Protein AF-A0A523AAL1-F1 (afdb_monomer_lite)

pLDDT: mean 95.4, std 5.75, range [47.56, 98.69]

Radius of gyration: 19.59 Å; chains: 1; bounding box: 45×36×54 Å

Foldseek 3Di:
DKEWFFWADPPPGTDIDIDDADDDPPDFQVNRQVCCCVPPNVQADAFDDDLPPQQLRQFWQWPNATDRRSVHGPVVDPYTYTAAFALFPAPTGNDTDCPVVVVVVVVVVPDDDDPVADPVDGDDDDDDPVRCVVCVVVVSDSSNCRCLSVDPVSHDD

Sequence (157 aa):
MKFRIRRFDERRGVYWQTFEVPVRTAMTVLDGLFYIRENFDQSLAFRASCRMGICGSCAVKINGKPRLACETPISKFKEVKIEPLDNFAVIKDLVTEFVGFFARQKRVKPYLINPNISYENPVEQIQTPKQLQVYYDFSLCIKCGACYSVCPASATL

Structure (mmCIF, N/CA/C/O backbone):
data_AF-A0A523AAL1-F1
#
_entry.id   AF-A0A523AAL1-F1
#
loop_
_atom_site.group_PDB
_atom_site.id
_atom_site.type_symbol
_atom_site.label_atom_id
_atom_site.label_alt_id
_atom_site.label_comp_id
_atom_site.label_asym_id
_atom_site.label_entity_id
_atom_site.label_seq_id
_atom_site.pdbx_PDB_ins_code
_atom_site.Cartn_x
_atom_site.Cartn_y
_atom_site.Cartn_z
_atom_site.occupancy
_atom_site.B_iso_or_equiv
_atom_site.auth_seq_id
_atom_site.auth_comp_id
_atom_site.auth_asym_id
_atom_site.auth_atom_id
_atom_site.pdbx_PDB_model_num
ATOM 1 N N . MET A 1 1 ? -8.213 11.502 17.956 1.00 95.56 1 MET A N 1
ATOM 2 C CA . MET A 1 1 ? -8.534 11.096 16.566 1.00 95.56 1 MET A CA 1
ATOM 3 C C . MET A 1 1 ? -9.054 9.683 16.598 1.00 95.56 1 MET A C 1
ATOM 5 O O . MET A 1 1 ? -8.363 8.806 17.100 1.00 95.56 1 MET A O 1
ATOM 9 N N . LYS A 1 2 ? -10.247 9.460 16.055 1.00 98.19 2 LYS A N 1
ATOM 10 C CA . LYS A 1 2 ? -10.861 8.135 16.035 1.00 98.19 2 LYS A CA 1
ATOM 11 C C . LYS A 1 2 ? -10.326 7.317 14.860 1.00 98.19 2 LYS A C 1
ATOM 13 O O . LYS A 1 2 ? -10.486 7.717 13.707 1.00 98.19 2 LYS A O 1
ATOM 18 N N . PHE A 1 3 ? -9.709 6.178 15.153 1.00 98.62 3 PHE A N 1
ATOM 19 C CA . PHE A 1 3 ? -9.282 5.181 14.173 1.00 98.62 3 PHE A CA 1
ATOM 20 C C . PHE A 1 3 ? -10.230 3.991 14.226 1.00 98.62 3 PHE A C 1
ATOM 22 O O . PHE A 1 3 ? -10.351 3.358 15.268 1.00 98.62 3 PHE A O 1
ATOM 29 N N . ARG A 1 4 ? -10.880 3.659 13.112 1.00 98.62 4 ARG A N 1
ATOM 30 C CA . ARG A 1 4 ? -11.740 2.479 12.980 1.00 98.62 4 ARG A CA 1
ATOM 31 C C . ARG A 1 4 ? -11.092 1.498 12.006 1.00 98.62 4 ARG A C 1
ATOM 33 O O . ARG A 1 4 ? -11.067 1.742 10.802 1.00 98.62 4 ARG A O 1
ATOM 40 N N . ILE A 1 5 ? -10.563 0.397 12.523 1.00 98.69 5 ILE A N 1
ATOM 41 C CA . ILE A 1 5 ? -9.744 -0.559 11.770 1.00 98.69 5 ILE A CA 1
ATOM 42 C C . ILE A 1 5 ? -10.531 -1.853 11.549 1.00 98.69 5 ILE A C 1
ATOM 44 O O . ILE A 1 5 ? -11.117 -2.397 12.490 1.00 98.69 5 ILE A O 1
ATOM 48 N N . ARG A 1 6 ? -10.536 -2.347 10.305 1.00 98.50 6 ARG A N 1
ATOM 49 C CA . ARG A 1 6 ? -11.042 -3.680 9.959 1.00 98.50 6 ARG A CA 1
ATOM 50 C C . ARG A 1 6 ? -9.974 -4.711 10.305 1.00 98.50 6 ARG A C 1
ATOM 52 O O . ARG A 1 6 ? -8.949 -4.789 9.632 1.00 98.50 6 ARG A O 1
ATOM 59 N N . ARG A 1 7 ? -10.211 -5.452 11.379 1.00 98.25 7 ARG A N 1
ATOM 60 C CA . ARG A 1 7 ? -9.344 -6.515 11.879 1.00 98.25 7 ARG A CA 1
ATOM 61 C C . ARG A 1 7 ? -9.739 -7.848 11.253 1.00 98.25 7 ARG A C 1
ATOM 63 O O . ARG A 1 7 ? -10.895 -8.038 10.860 1.00 98.25 7 ARG A O 1
ATOM 70 N N . PHE A 1 8 ? -8.770 -8.745 11.158 1.00 97.75 8 PHE A N 1
ATOM 71 C CA . PHE A 1 8 ? -8.975 -10.110 10.695 1.00 97.75 8 PHE A CA 1
ATOM 72 C C . PHE A 1 8 ? -7.943 -11.030 11.339 1.00 97.75 8 PHE A C 1
ATOM 74 O O . PHE A 1 8 ? -6.737 -10.795 11.237 1.00 97.75 8 PHE A O 1
ATOM 81 N N . ASP A 1 9 ? -8.432 -12.105 11.938 1.00 94.38 9 ASP A N 1
ATOM 82 C CA . ASP A 1 9 ? -7.645 -13.268 12.315 1.00 94.38 9 ASP A CA 1
ATOM 83 C C . ASP A 1 9 ? -8.450 -14.538 12.023 1.00 94.38 9 ASP A C 1
ATOM 85 O O . ASP A 1 9 ? -9.681 -14.508 11.978 1.00 94.38 9 ASP A O 1
ATOM 89 N N . GLU A 1 10 ? -7.757 -15.657 11.825 1.00 92.31 10 GLU A N 1
ATOM 90 C CA . GLU A 1 10 ? -8.377 -16.923 11.418 1.00 92.31 10 GLU A CA 1
ATOM 91 C C . GLU A 1 10 ? -9.403 -17.460 12.427 1.00 92.31 10 GLU A C 1
ATOM 93 O O . GLU A 1 10 ? -10.315 -18.185 12.040 1.00 92.31 10 GLU A O 1
ATOM 98 N N . ARG A 1 11 ? -9.284 -17.110 13.717 1.00 92.56 11 ARG A N 1
ATOM 99 C CA . ARG A 1 11 ? -10.163 -17.637 14.770 1.00 92.56 11 ARG A CA 1
ATOM 100 C C . ARG A 1 11 ? -11.463 -16.850 14.870 1.00 92.56 11 ARG A C 1
ATOM 102 O O . ARG A 1 11 ? -12.521 -17.440 15.063 1.00 92.56 11 ARG A O 1
ATOM 109 N N . ARG A 1 12 ? -11.385 -15.521 14.789 1.00 92.06 12 ARG A N 1
ATOM 110 C CA . ARG A 1 12 ? -12.530 -14.618 14.984 1.00 92.06 12 ARG A CA 1
ATOM 111 C C . ARG A 1 12 ? -13.182 -14.175 13.675 1.00 92.06 12 ARG A C 1
ATOM 113 O O . ARG A 1 12 ? -14.315 -13.697 13.691 1.00 92.06 12 ARG A O 1
ATOM 120 N N . GLY A 1 13 ? -12.481 -14.306 12.553 1.00 94.69 13 GLY A N 1
ATOM 121 C CA . GLY A 1 13 ? -12.907 -13.747 11.279 1.00 94.69 13 GLY A CA 1
ATOM 122 C C . GLY A 1 13 ? -12.800 -12.220 11.261 1.00 94.69 13 GLY A C 1
ATOM 123 O O . GLY A 1 13 ? -11.937 -11.623 11.906 1.00 94.69 13 GLY A O 1
ATOM 124 N N . VAL A 1 14 ? -13.658 -11.569 10.474 1.00 97.56 14 VAL A N 1
ATOM 125 C CA . VAL A 1 14 ? -13.610 -10.115 10.262 1.00 97.56 14 VAL A CA 1
ATOM 126 C C . VAL A 1 14 ? -14.386 -9.383 11.352 1.00 97.56 14 VAL A C 1
ATOM 128 O O . VAL A 1 14 ? -15.562 -9.654 11.580 1.00 97.56 14 VAL A O 1
ATOM 131 N N . TYR A 1 15 ? -13.764 -8.382 11.972 1.00 97.69 15 TYR A N 1
ATOM 132 C CA . TYR A 1 15 ? -14.434 -7.507 12.932 1.00 97.69 15 TYR A CA 1
ATOM 133 C C . TYR A 1 15 ? -13.895 -6.076 12.870 1.00 97.69 15 TYR A C 1
ATOM 135 O O . TYR A 1 15 ? -12.839 -5.796 12.305 1.00 97.69 15 TYR A O 1
ATOM 143 N N . TRP A 1 16 ? -14.646 -5.137 13.444 1.00 98.25 16 TRP A N 1
ATOM 144 C CA . TRP A 1 16 ? -14.238 -3.738 13.541 1.00 98.25 16 TRP A CA 1
ATOM 145 C C . TRP A 1 16 ? -13.767 -3.422 14.951 1.00 98.25 16 TRP A C 1
ATOM 147 O O . TRP A 1 16 ? -14.450 -3.746 15.919 1.00 98.25 16 TRP A O 1
ATOM 157 N N . GLN A 1 17 ? -12.640 -2.727 15.057 1.00 98.25 17 GLN A N 1
ATOM 158 C CA . GLN A 1 17 ? -12.127 -2.218 16.324 1.00 98.25 17 GLN A CA 1
ATOM 159 C C . GLN A 1 17 ? -11.842 -0.726 16.203 1.00 98.25 17 GLN A C 1
ATOM 161 O O . GLN A 1 17 ? -11.424 -0.247 15.146 1.00 98.25 17 GLN A O 1
ATOM 166 N N . THR A 1 18 ? -12.115 0.010 17.275 1.00 98.62 18 THR A N 1
ATOM 167 C CA . THR A 1 18 ? -11.958 1.463 17.311 1.00 98.62 18 THR A CA 1
ATOM 168 C C . THR A 1 18 ? -10.934 1.857 18.364 1.00 98.62 18 THR A C 1
ATOM 170 O O . THR A 1 18 ? -10.942 1.296 19.455 1.00 98.62 18 THR A O 1
ATOM 173 N N . PHE A 1 19 ? -10.090 2.832 18.035 1.00 98.44 19 PHE A N 1
ATOM 174 C CA . PHE A 1 19 ? -9.057 3.376 18.909 1.00 98.44 19 PHE A CA 1
ATOM 175 C C . PHE A 1 19 ? -9.102 4.905 18.918 1.00 98.44 19 PHE A C 1
ATOM 177 O O . PHE A 1 19 ? -9.367 5.543 17.895 1.00 98.44 19 PHE A O 1
ATOM 184 N N . GLU A 1 20 ? -8.802 5.483 20.074 1.00 98.06 20 GLU A N 1
ATOM 185 C CA . GLU A 1 20 ? -8.654 6.921 20.296 1.00 98.06 20 GLU A CA 1
ATOM 186 C C . GLU A 1 20 ? -7.157 7.259 20.278 1.00 98.06 20 GLU A C 1
ATOM 188 O O . GLU A 1 20 ? -6.425 6.926 21.205 1.00 98.06 20 GLU A O 1
ATOM 193 N N . VAL A 1 21 ? -6.675 7.888 19.205 1.00 97.50 21 VAL A N 1
ATOM 194 C CA . VAL A 1 21 ? -5.252 8.228 19.031 1.00 97.50 21 VAL A CA 1
ATOM 195 C C . VAL A 1 21 ? -5.037 9.731 19.247 1.00 97.50 21 VAL A C 1
ATOM 197 O O . VAL A 1 21 ? -5.730 10.531 18.601 1.00 97.50 21 VAL A O 1
ATOM 200 N N . PRO A 1 22 ? -4.092 10.159 20.104 1.00 96.31 22 PRO A N 1
ATOM 201 C CA . PRO A 1 22 ? -3.742 11.566 20.257 1.00 96.31 22 PRO A CA 1
ATOM 202 C C . PRO A 1 22 ? -3.118 12.109 18.966 1.00 96.31 22 PRO A C 1
ATOM 204 O O . PRO A 1 22 ? -2.263 11.476 18.352 1.00 96.31 22 PRO A O 1
ATOM 207 N N . VAL A 1 23 ? -3.558 13.295 18.544 1.00 94.69 23 VAL A N 1
ATOM 208 C CA . VAL A 1 23 ? -3.084 13.943 17.312 1.00 94.69 23 VAL A CA 1
ATOM 209 C C . VAL A 1 23 ? -1.860 14.790 17.617 1.00 94.69 23 VAL A C 1
ATOM 211 O O . VAL A 1 23 ? -1.868 15.571 18.565 1.00 94.69 23 VAL A O 1
ATOM 214 N N . ARG A 1 24 ? -0.832 14.676 16.775 1.00 93.44 24 ARG A N 1
ATOM 215 C CA . ARG A 1 24 ? 0.336 15.564 16.770 1.00 93.44 24 ARG A CA 1
ATOM 216 C C . ARG A 1 24 ? 0.465 16.256 15.415 1.00 93.44 24 ARG A C 1
ATOM 218 O O . ARG A 1 24 ? -0.063 15.780 14.407 1.00 93.44 24 ARG A O 1
ATOM 225 N N . THR A 1 25 ? 1.172 17.380 15.390 1.00 92.50 25 THR A N 1
ATOM 226 C CA . THR A 1 25 ? 1.482 18.103 14.150 1.00 92.50 25 THR A CA 1
ATOM 227 C C . THR A 1 25 ? 2.242 17.199 13.179 1.00 92.50 25 THR A C 1
ATOM 229 O O . THR A 1 25 ? 3.093 16.422 13.599 1.00 92.50 25 THR A O 1
ATOM 232 N N . ALA A 1 26 ? 1.917 17.297 11.885 1.00 93.31 26 ALA A N 1
ATOM 233 C CA . ALA A 1 26 ? 2.523 16.517 10.797 1.00 93.31 26 ALA A CA 1
ATOM 234 C C . ALA A 1 26 ? 2.382 14.982 10.905 1.00 93.31 26 ALA A C 1
ATOM 236 O O . ALA A 1 26 ? 3.054 14.247 10.188 1.00 93.31 26 ALA A O 1
ATOM 237 N N . MET A 1 27 ? 1.478 14.484 11.753 1.00 97.06 27 MET A N 1
ATOM 238 C CA . MET A 1 27 ? 1.270 13.049 11.931 1.00 97.06 27 MET A CA 1
ATOM 239 C C . MET A 1 27 ? 0.563 12.411 10.723 1.00 97.06 27 MET A C 1
ATOM 241 O O . MET A 1 27 ? -0.426 12.930 10.188 1.00 97.06 27 MET A O 1
ATOM 245 N N . THR A 1 28 ? 1.056 11.248 10.314 1.00 98.50 28 THR A N 1
ATOM 246 C CA . THR A 1 28 ? 0.523 10.445 9.209 1.00 98.50 28 THR A CA 1
ATOM 247 C C . THR A 1 28 ? -0.376 9.325 9.729 1.00 98.50 28 THR A C 1
ATOM 249 O O . THR A 1 28 ? -0.364 8.978 10.913 1.00 98.50 28 THR A O 1
ATOM 252 N N . VAL A 1 29 ? -1.185 8.730 8.851 1.00 98.50 29 VAL A N 1
ATOM 253 C CA . VAL A 1 29 ? -2.014 7.568 9.204 1.00 98.50 29 VAL A CA 1
ATOM 254 C C . VAL A 1 29 ? -1.138 6.408 9.675 1.00 98.50 29 VAL A C 1
ATOM 256 O O . VAL A 1 29 ? -1.523 5.692 10.599 1.00 98.50 29 VAL A O 1
ATOM 259 N N . LEU A 1 30 ? 0.053 6.246 9.089 1.00 98.69 30 LEU A N 1
ATOM 260 C CA . LEU A 1 30 ? 0.999 5.221 9.514 1.00 98.69 30 LEU A CA 1
ATOM 261 C C . LEU A 1 30 ? 1.496 5.450 10.947 1.00 98.69 30 LEU A C 1
ATOM 263 O O . LEU A 1 30 ? 1.557 4.492 11.712 1.00 98.69 30 LEU A O 1
ATOM 267 N N . ASP A 1 31 ? 1.785 6.693 11.337 1.00 98.44 31 ASP A N 1
ATOM 268 C CA . ASP A 1 31 ? 2.172 7.005 12.720 1.00 98.44 31 ASP A CA 1
ATOM 269 C C . ASP A 1 31 ? 1.056 6.642 13.706 1.00 98.44 31 ASP A C 1
ATOM 271 O O . ASP A 1 31 ? 1.323 6.137 14.793 1.00 98.44 31 ASP A O 1
ATOM 275 N N . GLY A 1 32 ? -0.207 6.831 13.306 1.00 98.25 32 GLY A N 1
ATOM 276 C CA . GLY A 1 32 ? -1.362 6.390 14.090 1.00 98.25 32 GLY A CA 1
ATOM 277 C C . GLY A 1 32 ? -1.428 4.873 14.255 1.00 98.25 32 GLY A C 1
ATOM 278 O O . GLY A 1 32 ? -1.687 4.396 15.356 1.00 98.25 32 GLY A O 1
ATOM 279 N N . LEU A 1 33 ? -1.139 4.107 13.198 1.00 98.62 33 LEU A N 1
ATOM 280 C CA . LEU A 1 33 ? -1.073 2.641 13.270 1.00 98.62 33 LEU A CA 1
ATOM 281 C C . LEU A 1 33 ? 0.049 2.154 14.200 1.00 98.62 33 LEU A C 1
ATOM 283 O O . LEU A 1 33 ? -0.177 1.237 14.989 1.00 98.62 33 LEU A O 1
ATOM 287 N N . PHE A 1 34 ? 1.232 2.776 14.141 1.00 98.56 34 PHE A N 1
ATOM 288 C CA . PHE A 1 34 ? 2.325 2.484 15.077 1.00 98.56 34 PHE A CA 1
ATOM 289 C C . PHE A 1 34 ? 1.934 2.818 16.516 1.00 98.56 34 PHE A C 1
ATOM 291 O O . PHE A 1 34 ? 2.057 1.952 17.379 1.00 98.56 34 PHE A O 1
ATOM 298 N N . TYR A 1 35 ? 1.367 4.007 16.757 1.00 98.56 35 TYR A N 1
ATOM 299 C CA . TYR A 1 35 ? 0.900 4.400 18.086 1.00 98.56 35 TYR A CA 1
ATOM 300 C C . TYR A 1 35 ? -0.109 3.393 18.649 1.00 98.56 35 TYR A C 1
ATOM 302 O O . TYR A 1 35 ? -0.001 3.002 19.810 1.00 98.56 35 TYR A O 1
ATOM 310 N N . ILE A 1 36 ? -1.054 2.928 17.822 1.00 98.62 36 ILE A N 1
ATOM 311 C CA . ILE A 1 36 ? -2.029 1.911 18.229 1.00 98.62 36 ILE A CA 1
ATOM 312 C C . ILE A 1 36 ? -1.346 0.614 18.635 1.00 98.62 36 ILE A C 1
ATOM 314 O O . ILE A 1 36 ? -1.643 0.071 19.699 1.00 98.62 36 ILE A O 1
ATOM 318 N N . ARG A 1 37 ? -0.417 0.135 17.809 1.00 98.44 37 ARG A N 1
ATOM 319 C CA . ARG A 1 37 ? 0.294 -1.110 18.081 1.00 98.44 37 ARG A CA 1
ATOM 320 C C . ARG A 1 37 ? 1.140 -1.033 19.350 1.00 98.44 37 ARG A C 1
ATOM 322 O O . ARG A 1 37 ? 1.197 -1.996 20.099 1.00 98.44 37 ARG A O 1
ATOM 329 N N . GLU A 1 38 ? 1.783 0.101 19.593 1.00 98.38 38 GLU A N 1
ATOM 330 C CA . GLU A 1 38 ? 2.688 0.291 20.731 1.00 98.38 38 GLU A CA 1
ATOM 331 C C . GLU A 1 38 ? 1.946 0.508 22.056 1.00 98.38 38 GLU A C 1
ATOM 333 O O . GLU A 1 38 ? 2.415 0.042 23.090 1.00 98.38 38 GLU A O 1
ATOM 338 N N . ASN A 1 39 ? 0.791 1.184 22.034 1.00 98.38 39 ASN A N 1
ATOM 339 C CA . ASN A 1 39 ? 0.137 1.670 23.256 1.00 98.38 39 ASN A CA 1
ATOM 340 C C . ASN A 1 39 ? -1.202 0.989 23.574 1.00 98.38 39 ASN A C 1
ATOM 342 O O . ASN A 1 39 ? -1.641 1.046 24.718 1.00 98.38 39 ASN A O 1
ATOM 346 N N . PHE A 1 40 ? -1.867 0.367 22.594 1.00 97.94 40 PHE A N 1
ATOM 347 C CA . PHE A 1 40 ? -3.196 -0.224 22.793 1.00 97.94 40 PHE A CA 1
ATOM 348 C C . PHE A 1 40 ? -3.255 -1.714 22.462 1.00 97.94 40 PHE A C 1
ATOM 350 O O . PHE A 1 40 ? -3.815 -2.481 23.239 1.00 97.94 40 PHE A O 1
ATOM 357 N N . ASP A 1 41 ? -2.730 -2.135 21.308 1.00 97.44 41 ASP A N 1
ATOM 358 C CA . ASP A 1 41 ? -2.860 -3.522 20.855 1.00 97.44 41 ASP A CA 1
ATOM 359 C C . ASP A 1 41 ? -1.693 -3.965 19.962 1.00 97.44 41 ASP A C 1
ATOM 361 O O . ASP A 1 41 ? -1.688 -3.759 18.745 1.00 97.44 41 ASP A O 1
ATOM 365 N N . GLN A 1 42 ? -0.732 -4.661 20.570 1.00 97.50 42 GLN A N 1
ATOM 366 C CA . GLN A 1 42 ? 0.464 -5.173 19.896 1.00 97.50 42 GLN A CA 1
ATOM 367 C C . GLN A 1 42 ? 0.166 -6.252 18.843 1.00 97.50 42 GLN A C 1
ATOM 369 O O . GLN A 1 42 ? 1.025 -6.550 18.014 1.00 97.50 42 GLN A O 1
ATOM 374 N N . SER A 1 43 ? -1.046 -6.819 18.826 1.00 97.31 43 SER A N 1
ATOM 375 C CA . SER A 1 43 ? -1.445 -7.824 17.836 1.00 97.31 43 SER A CA 1
ATOM 376 C C . SER A 1 43 ? -1.818 -7.232 16.472 1.00 97.31 43 SER A C 1
ATOM 378 O O . SER A 1 43 ? -1.980 -7.993 15.513 1.00 97.31 43 SER A O 1
ATOM 380 N N . LEU A 1 44 ? -1.975 -5.902 16.377 1.00 98.50 44 LEU A N 1
ATOM 381 C CA . LEU A 1 44 ? -2.350 -5.211 15.145 1.00 98.50 44 LEU A CA 1
ATOM 382 C C . LEU A 1 44 ? -1.279 -5.391 14.059 1.00 98.50 44 LEU A C 1
ATOM 384 O O . LEU A 1 44 ? -0.168 -4.859 14.157 1.00 98.50 44 LEU A O 1
ATOM 388 N N . ALA A 1 45 ? -1.645 -6.087 12.983 1.00 98.44 45 ALA A N 1
ATOM 389 C CA . ALA A 1 45 ? -0.746 -6.362 11.869 1.00 98.44 45 ALA A CA 1
ATOM 390 C C . ALA A 1 45 ? -0.950 -5.400 10.684 1.00 98.44 45 ALA A C 1
ATOM 392 O O . ALA A 1 45 ? -2.052 -5.215 10.166 1.00 98.44 45 ALA A O 1
ATOM 393 N N . PHE A 1 46 ? 0.150 -4.814 10.213 1.00 98.56 46 PHE A N 1
ATOM 394 C CA . PHE A 1 46 ? 0.228 -4.007 8.994 1.00 98.56 46 PHE A CA 1
ATOM 395 C C . PHE A 1 46 ? 1.657 -4.040 8.441 1.00 98.56 46 PHE A C 1
ATOM 397 O O . PHE A 1 46 ? 2.609 -4.332 9.167 1.00 98.56 46 PHE A O 1
ATOM 404 N N . ARG A 1 47 ? 1.824 -3.726 7.152 1.00 98.12 47 ARG A N 1
ATOM 405 C CA . ARG A 1 47 ? 3.147 -3.620 6.520 1.00 98.12 47 ARG A CA 1
ATOM 406 C C . ARG A 1 47 ? 3.632 -2.174 6.491 1.00 98.12 47 ARG A C 1
ATOM 408 O O . ARG A 1 47 ? 2.882 -1.255 6.174 1.00 98.12 47 ARG A O 1
ATOM 415 N N . ALA A 1 48 ? 4.910 -1.981 6.791 1.00 97.69 48 ALA A N 1
ATOM 416 C CA . ALA A 1 48 ? 5.593 -0.697 6.720 1.00 97.69 48 ALA A CA 1
ATOM 417 C C . ALA A 1 48 ? 7.098 -0.920 6.532 1.00 97.69 48 ALA A C 1
ATOM 419 O O . ALA A 1 48 ? 7.621 -1.958 6.925 1.00 97.69 48 ALA A O 1
ATOM 420 N N . SER A 1 49 ? 7.781 0.041 5.908 1.00 97.88 49 SER A N 1
ATOM 421 C CA . SER A 1 49 ? 9.239 0.003 5.738 1.00 97.88 49 SER A CA 1
ATOM 422 C C . SER A 1 49 ? 9.811 1.421 5.611 1.00 97.88 49 SER A C 1
ATOM 424 O O . SER A 1 49 ? 10.124 2.019 6.631 1.00 97.88 49 SER A O 1
ATOM 426 N N . CYS A 1 50 ? 9.865 2.010 4.406 1.00 97.94 50 CYS A N 1
ATOM 427 C CA . CYS A 1 50 ? 10.600 3.270 4.174 1.00 97.94 50 CYS A CA 1
ATOM 428 C C . CYS A 1 50 ? 10.008 4.532 4.829 1.00 97.94 50 CYS A C 1
ATOM 430 O O . CYS A 1 50 ? 10.732 5.492 5.044 1.00 97.94 50 CYS A O 1
ATOM 432 N N . ARG A 1 51 ? 8.692 4.558 5.094 1.00 97.62 51 ARG A N 1
ATOM 433 C CA . ARG A 1 51 ? 7.949 5.715 5.645 1.00 97.62 51 ARG A CA 1
ATOM 434 C C . ARG A 1 51 ? 8.057 7.038 4.857 1.00 97.62 51 ARG A C 1
ATOM 436 O O . ARG A 1 51 ? 7.748 8.080 5.414 1.00 97.62 51 ARG A O 1
ATOM 443 N N . MET A 1 52 ? 8.431 6.991 3.581 1.00 97.38 52 MET A N 1
ATOM 444 C CA . MET A 1 52 ? 8.645 8.176 2.730 1.00 97.38 52 MET A CA 1
ATOM 445 C C . MET A 1 52 ? 8.074 8.008 1.312 1.00 97.38 52 MET A C 1
ATOM 447 O O . MET A 1 52 ? 8.637 8.488 0.336 1.00 97.38 52 MET A O 1
ATOM 451 N N . GLY A 1 53 ? 7.024 7.195 1.164 1.00 97.38 53 GLY A N 1
ATOM 452 C CA . GLY A 1 53 ? 6.319 7.042 -0.113 1.00 97.38 53 GLY A CA 1
ATOM 453 C C . GLY A 1 53 ? 6.990 6.181 -1.195 1.00 97.38 53 GLY A C 1
ATOM 454 O O . GLY A 1 53 ? 6.381 5.980 -2.239 1.00 97.38 53 GLY A O 1
ATOM 455 N N . ILE A 1 54 ? 8.180 5.611 -0.966 1.00 98.00 54 ILE A N 1
ATOM 456 C CA . ILE A 1 54 ? 8.974 4.970 -2.041 1.00 98.00 54 ILE A CA 1
ATOM 457 C C . ILE A 1 54 ? 8.815 3.441 -2.121 1.00 98.00 54 ILE A C 1
ATOM 459 O O . ILE A 1 54 ? 8.784 2.883 -3.207 1.00 98.00 54 ILE A O 1
ATOM 463 N N . CYS A 1 55 ? 8.697 2.721 -1.002 1.00 97.88 55 CYS A N 1
ATOM 464 C CA . CYS A 1 55 ? 8.694 1.243 -1.034 1.00 97.88 55 CYS A CA 1
ATOM 465 C C . CYS A 1 55 ? 7.344 0.601 -1.406 1.00 97.88 55 CYS A C 1
ATOM 467 O O . CYS A 1 55 ? 7.276 -0.600 -1.636 1.00 97.88 55 CYS A O 1
ATOM 469 N N . GLY A 1 56 ? 6.243 1.359 -1.354 1.00 97.50 56 GLY A N 1
ATOM 470 C CA . GLY A 1 56 ? 4.889 0.841 -1.587 1.00 97.50 56 GLY A CA 1
ATOM 471 C C . GLY A 1 56 ? 4.290 -0.052 -0.485 1.00 97.50 56 GLY A C 1
ATOM 472 O O . GLY A 1 56 ? 3.099 -0.344 -0.543 1.00 97.50 56 GLY A O 1
ATOM 473 N N . SER A 1 57 ? 5.046 -0.439 0.549 1.00 97.75 57 SER A N 1
ATOM 474 C CA . SER A 1 57 ? 4.631 -1.466 1.525 1.00 97.75 57 SER A CA 1
ATOM 475 C C . SER A 1 57 ? 3.441 -1.110 2.419 1.00 97.75 57 SER A C 1
ATOM 477 O O . SER A 1 57 ? 2.771 -2.013 2.902 1.00 97.75 57 SER A O 1
ATOM 479 N N . CYS A 1 58 ? 3.183 0.175 2.677 1.00 98.44 58 CYS A N 1
ATOM 480 C CA . CYS A 1 58 ? 2.125 0.625 3.597 1.00 98.44 58 CYS A CA 1
ATOM 481 C C . CYS A 1 58 ? 0.821 1.028 2.889 1.00 98.44 58 CYS A C 1
ATOM 483 O O . CYS A 1 58 ? 0.059 1.855 3.397 1.00 98.44 58 CYS A O 1
ATOM 485 N N . ALA A 1 59 ? 0.590 0.499 1.688 1.00 98.50 59 ALA A N 1
ATOM 486 C CA . ALA A 1 59 ? -0.655 0.704 0.970 1.00 98.50 59 ALA A CA 1
ATOM 487 C C . ALA A 1 59 ? -1.811 -0.020 1.675 1.00 98.50 59 ALA A C 1
ATOM 489 O O . ALA A 1 59 ? -1.766 -1.229 1.887 1.00 98.50 59 ALA A O 1
ATOM 490 N N . VAL A 1 60 ? -2.854 0.731 2.017 1.00 98.62 60 VAL A N 1
ATOM 491 C CA . VAL A 1 60 ? -4.095 0.250 2.643 1.00 98.62 60 VAL A CA 1
ATOM 492 C C . VAL A 1 60 ? -5.267 1.088 2.132 1.00 98.62 60 VAL A C 1
ATOM 494 O O . VAL A 1 60 ? -5.070 2.156 1.545 1.00 98.62 60 VAL A O 1
ATOM 497 N N . LYS A 1 61 ? -6.504 0.640 2.350 1.00 98.56 61 LYS A N 1
ATOM 498 C CA . LYS A 1 61 ? -7.690 1.429 2.014 1.00 98.56 61 LYS A CA 1
ATOM 499 C C . LYS A 1 61 ? -8.043 2.347 3.182 1.00 98.56 61 LYS A C 1
ATOM 501 O O . LYS A 1 61 ? -8.477 1.889 4.234 1.00 98.56 61 LYS A O 1
ATOM 506 N N . ILE A 1 62 ? -7.857 3.651 2.987 1.00 98.69 62 ILE A N 1
ATOM 507 C CA . ILE A 1 62 ? -8.124 4.702 3.976 1.00 98.69 62 ILE A CA 1
ATOM 508 C C . ILE A 1 62 ? -9.331 5.511 3.509 1.00 98.69 62 ILE A C 1
ATOM 510 O O . ILE A 1 62 ? -9.313 6.109 2.428 1.00 98.69 62 ILE A O 1
ATOM 514 N N . ASN A 1 63 ? -10.384 5.529 4.327 1.00 98.12 63 ASN 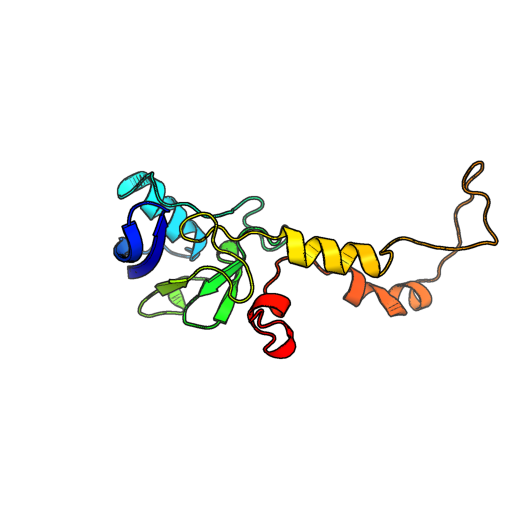A N 1
ATOM 515 C CA . ASN A 1 63 ? -11.659 6.196 4.045 1.00 98.12 63 ASN A CA 1
ATOM 516 C C . ASN A 1 63 ? -12.190 5.854 2.638 1.00 98.12 63 ASN A C 1
ATOM 518 O O . ASN A 1 63 ? -12.556 6.732 1.859 1.00 98.12 63 ASN A O 1
ATOM 522 N N . GLY A 1 64 ? -12.173 4.559 2.300 1.00 97.38 64 GLY A N 1
ATOM 523 C CA . GLY A 1 64 ? -12.692 4.026 1.036 1.00 97.38 64 GLY A CA 1
ATOM 524 C C . GLY A 1 64 ? -11.766 4.161 -0.178 1.00 97.38 64 GLY A C 1
ATOM 525 O O . GLY A 1 64 ? -12.121 3.675 -1.244 1.00 97.38 64 GLY A O 1
ATOM 526 N N . LYS A 1 65 ? -10.581 4.777 -0.048 1.00 97.88 65 LYS A N 1
ATOM 527 C CA . LYS A 1 65 ? -9.618 4.919 -1.155 1.00 97.88 65 LYS A CA 1
ATOM 528 C C . LYS A 1 65 ? -8.285 4.241 -0.821 1.00 97.88 65 LYS A C 1
ATOM 530 O O . LYS A 1 65 ? -7.790 4.447 0.288 1.00 97.88 65 LYS A O 1
ATOM 535 N N . PRO A 1 66 ? -7.665 3.480 -1.742 1.00 97.94 66 PRO A N 1
ATOM 536 C CA . PRO A 1 66 ? -6.323 2.961 -1.515 1.00 97.94 66 PRO A CA 1
ATOM 537 C C . PRO A 1 66 ? -5.321 4.118 -1.478 1.00 97.94 66 PRO A C 1
ATOM 539 O O . PRO A 1 66 ? -5.304 4.978 -2.360 1.00 97.94 66 PRO A O 1
ATOM 542 N N . ARG A 1 67 ? -4.512 4.170 -0.422 1.00 98.31 67 ARG A N 1
ATOM 543 C CA . ARG A 1 67 ? -3.514 5.216 -0.173 1.00 98.31 67 ARG A CA 1
ATOM 544 C C . ARG A 1 67 ? -2.291 4.613 0.508 1.00 98.31 67 ARG A C 1
ATOM 546 O O . ARG A 1 67 ? -2.392 3.592 1.184 1.00 98.31 67 ARG A O 1
ATOM 553 N N . LEU A 1 68 ? -1.146 5.278 0.379 1.00 98.62 68 LEU A N 1
ATOM 554 C CA . LEU A 1 68 ? 0.014 4.994 1.221 1.00 98.62 68 LEU A CA 1
ATOM 555 C C . LEU A 1 68 ? -0.216 5.624 2.597 1.00 98.62 68 LEU A C 1
ATOM 557 O O . LEU A 1 68 ? -0.369 6.843 2.698 1.00 98.62 68 LEU A O 1
ATOM 561 N N . ALA A 1 69 ? -0.229 4.815 3.656 1.00 98.62 69 ALA A N 1
ATOM 562 C CA . ALA A 1 69 ? -0.468 5.315 5.010 1.00 98.62 69 ALA A CA 1
ATOM 563 C C . ALA A 1 69 ? 0.597 6.333 5.464 1.00 98.62 69 ALA A C 1
ATOM 565 O O . ALA A 1 69 ? 0.258 7.280 6.170 1.00 98.62 69 ALA A O 1
ATOM 566 N N . CYS A 1 70 ? 1.856 6.169 5.030 1.00 98.44 70 CYS A N 1
ATOM 567 C CA . CYS A 1 70 ? 2.954 7.090 5.362 1.00 98.44 70 CYS A CA 1
ATOM 568 C C . CYS A 1 70 ? 2.852 8.462 4.686 1.00 98.44 70 CYS A C 1
ATOM 570 O O . CYS A 1 70 ? 3.339 9.432 5.235 1.00 98.44 70 CYS A O 1
ATOM 572 N N . GLU A 1 71 ? 2.170 8.568 3.547 1.00 97.81 71 GLU A N 1
ATOM 573 C CA . GLU A 1 71 ? 2.007 9.834 2.810 1.00 97.81 71 GLU A CA 1
ATOM 574 C C . GLU A 1 71 ? 0.645 10.484 3.081 1.00 97.81 71 GLU A C 1
ATOM 576 O O . GLU A 1 71 ? 0.251 11.454 2.434 1.00 97.81 71 GLU A O 1
ATOM 581 N N . THR A 1 72 ? -0.146 9.909 3.990 1.00 98.38 72 THR A N 1
ATOM 582 C CA . THR A 1 72 ? -1.509 10.364 4.258 1.00 98.38 72 THR A CA 1
ATOM 583 C C . THR A 1 72 ? -1.547 11.090 5.602 1.00 98.38 72 THR A C 1
ATOM 585 O O . THR A 1 72 ? -1.545 10.420 6.633 1.00 9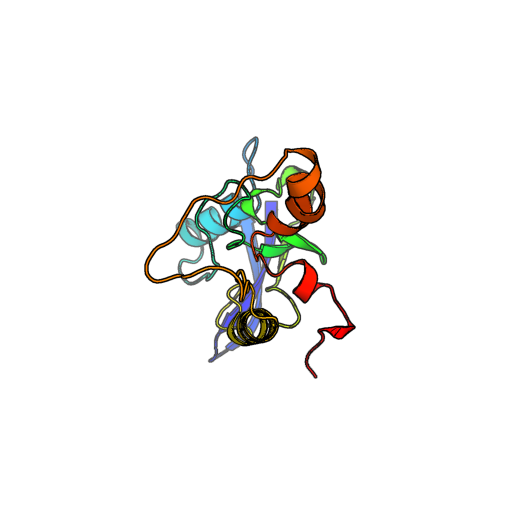8.38 72 THR A O 1
ATOM 588 N N . PRO A 1 73 ? -1.623 12.435 5.632 1.00 97.69 73 PRO A N 1
ATOM 589 C CA . PRO A 1 73 ? -1.751 13.184 6.878 1.00 97.69 73 PRO A CA 1
ATOM 590 C C . PRO A 1 73 ? -3.096 12.908 7.549 1.00 97.69 73 PRO A C 1
ATOM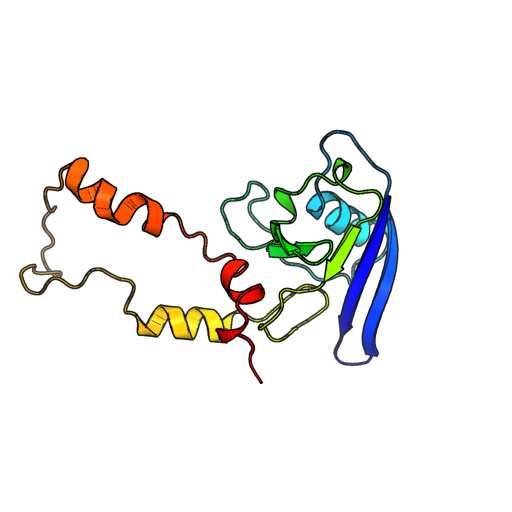 592 O O . PRO A 1 73 ? -4.138 12.944 6.884 1.00 97.69 73 PRO A O 1
ATOM 595 N N . ILE A 1 74 ? -3.097 12.689 8.867 1.00 96.38 74 ILE A N 1
ATOM 596 C CA . ILE A 1 74 ? -4.343 12.443 9.615 1.00 96.38 74 ILE A CA 1
ATOM 597 C C . ILE A 1 74 ? -5.227 13.688 9.698 1.00 96.38 74 ILE A C 1
ATOM 599 O O . ILE A 1 74 ? -6.444 13.565 9.787 1.00 96.38 74 ILE A O 1
ATOM 603 N N . SER A 1 75 ? -4.633 14.882 9.599 1.00 94.94 75 SER A N 1
ATOM 604 C CA . SER A 1 75 ? -5.335 16.172 9.618 1.00 94.94 75 SER A CA 1
ATOM 605 C C . SER A 1 75 ? -6.330 16.355 8.468 1.00 94.94 75 SER A C 1
ATOM 607 O O . SER A 1 75 ? -7.198 17.220 8.544 1.00 94.94 75 SER A O 1
ATOM 609 N N . LYS A 1 76 ? -6.250 15.532 7.413 1.00 94.19 76 LYS A N 1
ATOM 610 C CA . LYS A 1 76 ? -7.198 15.555 6.288 1.00 94.19 76 LYS A CA 1
ATOM 611 C C . LYS A 1 76 ? -8.580 14.993 6.639 1.00 94.19 76 LYS A C 1
ATOM 613 O O . LYS A 1 76 ? -9.491 15.102 5.819 1.00 94.19 76 LYS A O 1
ATOM 618 N N . PHE A 1 77 ? -8.746 14.361 7.802 1.00 96.31 77 PHE A N 1
ATOM 619 C CA . PHE A 1 77 ? -9.963 13.631 8.148 1.00 96.31 77 PHE A CA 1
ATOM 620 C C . PHE A 1 77 ? -10.465 13.965 9.553 1.00 96.31 77 PHE A C 1
ATOM 622 O O . PHE A 1 77 ? -9.690 14.324 10.430 1.00 96.31 77 PHE A O 1
ATOM 629 N N . LYS A 1 78 ? -11.777 13.807 9.774 1.00 95.44 78 LYS A N 1
ATOM 630 C CA . LYS A 1 78 ? -12.391 13.859 11.116 1.00 95.44 78 LYS A CA 1
ATOM 631 C C . LYS A 1 78 ? -12.246 12.529 11.864 1.00 95.44 78 LYS A C 1
ATOM 633 O O . LYS A 1 78 ? -12.083 12.509 13.078 1.00 95.44 78 LYS A O 1
ATOM 638 N N . GLU A 1 79 ? -12.296 11.429 11.117 1.00 97.44 79 GLU A N 1
ATOM 639 C CA . GLU A 1 79 ? -12.026 10.069 11.575 1.00 97.44 79 GLU A CA 1
ATOM 640 C C . GLU A 1 79 ? -11.304 9.277 10.478 1.00 97.44 79 GLU A C 1
ATOM 642 O O . GLU A 1 79 ? -11.430 9.573 9.283 1.00 97.44 79 GLU A O 1
ATOM 647 N N . VAL A 1 80 ? -10.540 8.266 10.889 1.00 98.50 80 VAL A N 1
ATOM 648 C CA . VAL A 1 80 ? -9.725 7.436 10.000 1.00 98.50 80 VAL A CA 1
ATOM 649 C C . VAL A 1 80 ? -10.264 6.007 10.014 1.00 98.50 80 VAL A C 1
ATOM 651 O O . VAL A 1 80 ? -10.044 5.249 10.955 1.00 98.50 80 VAL A O 1
ATOM 654 N N . LYS A 1 81 ? -10.967 5.620 8.953 1.00 98.69 81 LYS A N 1
ATOM 655 C CA . LYS A 1 81 ? -11.403 4.249 8.683 1.00 98.69 81 LYS A CA 1
ATOM 656 C C . LYS A 1 81 ? -10.350 3.543 7.829 1.00 98.69 81 LYS A C 1
ATOM 658 O O . LYS A 1 81 ? -10.017 4.032 6.749 1.00 98.69 81 LYS A O 1
ATOM 663 N N . ILE A 1 82 ? -9.853 2.395 8.287 1.00 98.69 82 ILE A N 1
ATOM 664 C CA . ILE A 1 82 ? -8.787 1.643 7.612 1.00 98.69 82 ILE A CA 1
ATOM 665 C C . ILE A 1 82 ? -9.232 0.208 7.351 1.00 98.69 82 ILE A C 1
ATOM 667 O O . ILE A 1 82 ? -9.738 -0.479 8.238 1.00 98.69 82 ILE A O 1
ATOM 671 N N . GLU A 1 83 ? -9.015 -0.234 6.121 1.00 98.62 83 GLU A N 1
ATOM 672 C CA . GLU A 1 83 ? -9.286 -1.579 5.631 1.00 98.62 83 GLU A CA 1
ATOM 673 C C . GLU A 1 83 ? -8.048 -2.100 4.880 1.00 98.62 83 GLU A C 1
ATOM 675 O O . GLU A 1 83 ? -7.274 -1.293 4.347 1.00 98.62 83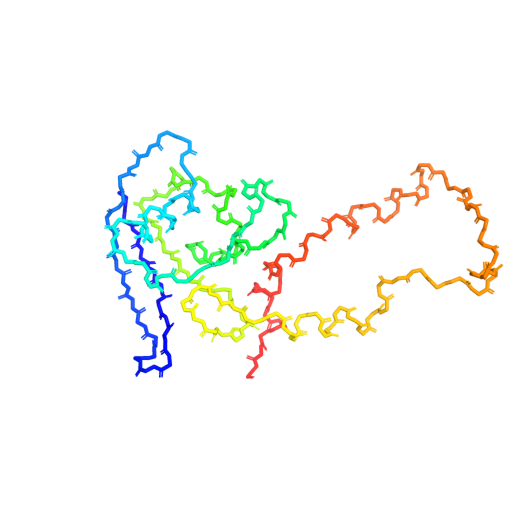 GLU A O 1
ATOM 680 N N . PRO A 1 84 ? -7.839 -3.427 4.804 1.00 98.31 84 PRO A N 1
ATOM 681 C CA . PRO A 1 84 ? -6.858 -3.982 3.879 1.00 98.31 84 PRO A CA 1
ATOM 682 C C . PRO A 1 84 ? -7.210 -3.597 2.433 1.00 98.31 84 PRO A C 1
ATOM 684 O O . PRO A 1 84 ? -8.345 -3.214 2.131 1.00 98.31 84 PRO A O 1
ATOM 687 N N . LEU A 1 85 ? -6.223 -3.682 1.540 1.00 98.00 85 LEU A N 1
ATOM 688 C CA . LEU A 1 85 ? -6.450 -3.497 0.107 1.00 98.00 85 LEU A CA 1
ATOM 689 C C . LEU A 1 85 ? -7.473 -4.520 -0.411 1.00 98.00 85 LEU A C 1
ATOM 691 O O . LEU A 1 85 ? -7.426 -5.693 -0.043 1.00 98.00 85 LEU A O 1
ATOM 695 N N . ASP A 1 86 ? -8.367 -4.070 -1.286 1.00 96.31 86 ASP A N 1
ATOM 696 C CA . ASP A 1 86 ? -9.320 -4.939 -1.979 1.00 96.31 86 ASP A CA 1
ATOM 697 C C . ASP A 1 86 ? -8.613 -5.767 -3.062 1.00 96.31 86 ASP A C 1
ATOM 699 O O . ASP A 1 86 ? -7.497 -5.445 -3.469 1.00 96.31 86 ASP A O 1
ATOM 703 N N . ASN A 1 87 ? -9.265 -6.824 -3.548 1.00 95.31 87 ASN A N 1
ATOM 704 C CA . ASN A 1 87 ? -8.759 -7.744 -4.582 1.00 95.31 87 ASN A CA 1
ATOM 705 C C . ASN A 1 87 ? -7.529 -8.576 -4.172 1.00 95.31 87 ASN A C 1
ATOM 707 O O . ASN A 1 87 ? -7.021 -9.368 -4.965 1.00 95.31 87 ASN A O 1
ATOM 711 N N . PHE A 1 88 ? -7.060 -8.442 -2.933 1.00 95.50 88 PHE A N 1
ATOM 712 C CA . PHE A 1 88 ? -6.024 -9.288 -2.353 1.00 95.50 88 PHE A CA 1
ATOM 713 C C . PHE A 1 88 ? -6.615 -10.150 -1.235 1.00 95.50 88 PHE A C 1
ATOM 715 O O . PHE A 1 88 ? -7.471 -9.690 -0.479 1.00 95.50 88 PHE A O 1
ATOM 722 N N . ALA A 1 89 ? -6.118 -11.380 -1.087 1.00 94.12 89 ALA A N 1
ATOM 723 C CA . ALA A 1 89 ? -6.439 -12.199 0.077 1.00 94.12 89 ALA A CA 1
ATOM 724 C C . ALA A 1 89 ? -5.875 -11.538 1.346 1.00 94.12 89 ALA A C 1
ATOM 726 O O . ALA A 1 89 ? -4.744 -11.042 1.348 1.00 94.12 89 ALA A O 1
ATOM 727 N N . VAL A 1 90 ? -6.661 -11.498 2.422 1.00 96.62 90 VAL A N 1
ATOM 728 C CA . VAL A 1 90 ? -6.233 -10.928 3.707 1.00 96.62 90 VAL A CA 1
ATOM 729 C C . VAL A 1 90 ? -5.549 -12.023 4.521 1.00 96.62 90 VAL A C 1
ATOM 731 O O . VAL A 1 90 ? -6.155 -13.055 4.779 1.00 96.62 90 VAL A O 1
ATOM 734 N N . ILE A 1 91 ? -4.300 -11.790 4.930 1.00 96.25 91 ILE A N 1
ATOM 735 C CA . ILE A 1 91 ? -3.530 -12.712 5.781 1.00 96.25 91 ILE A CA 1
ATOM 736 C C . ILE A 1 91 ? -3.870 -12.452 7.253 1.00 96.25 91 ILE A C 1
ATOM 738 O O . ILE A 1 91 ? -4.214 -13.363 7.995 1.00 96.25 91 ILE A O 1
ATOM 742 N N . LYS A 1 92 ? -3.769 -11.189 7.685 1.00 97.81 92 LYS A N 1
ATOM 743 C CA . LYS A 1 92 ? -4.091 -10.745 9.048 1.00 97.81 92 LYS A CA 1
ATOM 744 C C . LYS A 1 92 ? -4.316 -9.241 9.050 1.00 97.81 92 LYS A C 1
ATOM 746 O O . LYS A 1 92 ? -3.458 -8.505 8.570 1.00 97.81 92 LYS A O 1
ATOM 751 N N . ASP A 1 93 ? -5.416 -8.780 9.632 1.00 98.38 93 ASP A N 1
ATOM 752 C CA . ASP A 1 93 ? -5.750 -7.358 9.766 1.00 98.38 93 ASP A CA 1
ATOM 753 C C . ASP A 1 93 ? -5.613 -6.571 8.447 1.00 98.38 93 ASP A C 1
ATOM 755 O O . ASP A 1 93 ? -6.428 -6.714 7.536 1.00 98.38 93 ASP A O 1
ATOM 759 N N . LEU A 1 94 ? -4.573 -5.738 8.339 1.00 98.56 94 LEU A N 1
ATOM 760 C CA . LEU A 1 94 ? -4.290 -4.895 7.178 1.00 98.56 94 LEU A CA 1
ATOM 761 C C . LEU A 1 94 ? -3.247 -5.512 6.231 1.00 98.56 94 LEU A C 1
ATOM 763 O O . LEU A 1 94 ? -2.906 -4.915 5.210 1.00 98.56 94 LEU A O 1
ATOM 767 N N . VAL A 1 95 ? -2.714 -6.689 6.565 1.00 98.38 95 VAL A N 1
ATOM 768 C CA . VAL A 1 95 ? -1.728 -7.422 5.768 1.00 98.38 95 VAL A CA 1
ATOM 769 C C . VAL A 1 95 ? -2.441 -8.265 4.719 1.00 98.38 95 VAL A C 1
ATOM 771 O O . VAL A 1 95 ? -3.191 -9.183 5.044 1.00 98.38 95 VAL A O 1
ATOM 774 N N . THR A 1 96 ? -2.150 -7.986 3.454 1.00 96.88 96 THR A N 1
ATOM 775 C CA . THR A 1 96 ? -2.699 -8.701 2.298 1.00 96.88 96 THR A CA 1
ATOM 776 C C . THR A 1 96 ? -1.640 -9.504 1.552 1.00 96.88 96 THR A C 1
ATOM 778 O O . THR A 1 96 ? -0.447 -9.200 1.597 1.00 96.88 96 THR A O 1
ATOM 781 N N . GLU A 1 97 ? -2.036 -10.547 0.841 1.00 95.50 97 GLU A N 1
ATOM 782 C CA . GLU A 1 97 ? -1.128 -11.380 0.059 1.00 95.50 97 GLU A CA 1
ATOM 783 C C . GLU A 1 97 ? -0.914 -10.827 -1.357 1.00 95.50 97 GLU A C 1
ATOM 785 O O . GLU A 1 97 ? -1.871 -10.574 -2.076 1.00 95.50 97 GLU A O 1
ATOM 790 N N . PHE A 1 98 ? 0.344 -10.682 -1.793 1.00 95.44 98 PHE A N 1
ATOM 791 C CA . PHE A 1 98 ? 0.698 -10.124 -3.111 1.00 95.44 98 PHE A CA 1
ATOM 792 C C . PHE A 1 98 ? 1.092 -11.186 -4.155 1.00 95.44 98 PHE A C 1
ATOM 794 O O . PHE A 1 98 ? 1.512 -10.838 -5.261 1.00 95.44 98 PHE A O 1
ATOM 801 N N . VAL A 1 99 ? 0.961 -12.476 -3.833 1.00 94.06 99 VAL A N 1
ATOM 802 C CA . VAL A 1 99 ? 1.392 -13.587 -4.700 1.00 94.06 99 VAL A CA 1
ATOM 803 C C . VAL A 1 99 ? 0.743 -13.491 -6.080 1.00 94.06 99 VAL A C 1
ATOM 805 O O . VAL A 1 99 ? 1.448 -13.475 -7.091 1.00 94.06 99 VAL A O 1
ATOM 808 N N . GLY A 1 100 ? -0.582 -13.315 -6.134 1.00 91.38 100 GLY A N 1
ATOM 809 C CA . GLY A 1 100 ? -1.313 -13.152 -7.392 1.00 91.38 100 GLY A CA 1
ATOM 810 C C . GLY A 1 100 ? -0.834 -11.947 -8.207 1.00 91.38 100 GLY A C 1
ATOM 811 O O . GLY A 1 100 ? -0.581 -12.075 -9.404 1.00 91.38 100 GLY A O 1
ATOM 812 N N . PHE A 1 101 ? -0.632 -10.796 -7.560 1.00 93.94 101 PHE A N 1
ATOM 813 C CA . PHE A 1 101 ? -0.145 -9.570 -8.202 1.00 93.94 101 PHE A CA 1
ATOM 814 C C . PHE A 1 101 ? 1.239 -9.758 -8.840 1.00 93.94 101 PHE A C 1
ATOM 816 O O . PHE A 1 101 ? 1.427 -9.451 -10.023 1.00 93.94 101 PHE A O 1
ATOM 823 N N . PHE A 1 102 ? 2.197 -10.329 -8.104 1.00 95.12 102 PHE A N 1
ATOM 824 C CA . PHE A 1 102 ? 3.537 -10.585 -8.634 1.00 95.12 102 PHE A CA 1
ATOM 825 C C . PHE A 1 102 ? 3.559 -11.697 -9.685 1.00 95.12 102 PHE A C 1
ATOM 827 O O . PHE A 1 102 ? 4.351 -11.625 -10.624 1.00 95.12 102 PHE A O 1
ATOM 834 N N . ALA A 1 103 ? 2.663 -12.684 -9.601 1.00 94.44 103 ALA A N 1
ATOM 835 C CA . ALA A 1 103 ? 2.503 -13.674 -10.660 1.00 94.44 103 ALA A CA 1
ATOM 836 C C . ALA A 1 103 ? 2.075 -13.019 -11.985 1.00 94.44 103 ALA A C 1
ATOM 838 O O . ALA A 1 103 ? 2.625 -13.358 -13.032 1.00 94.44 103 ALA A O 1
ATOM 839 N N . ARG A 1 104 ? 1.162 -12.030 -11.963 1.00 92.38 104 ARG A N 1
ATOM 840 C CA . ARG A 1 104 ? 0.791 -11.273 -13.179 1.00 92.38 104 ARG A CA 1
ATOM 841 C C . ARG A 1 104 ? 1.963 -10.459 -13.727 1.00 92.38 104 ARG A C 1
ATOM 843 O O . ARG A 1 104 ? 2.187 -10.470 -14.932 1.00 92.38 104 ARG A O 1
ATOM 850 N N . GLN A 1 105 ? 2.732 -9.813 -12.849 1.00 94.12 105 GLN A N 1
ATOM 851 C CA . GLN A 1 105 ? 3.939 -9.071 -13.232 1.00 94.12 105 GLN A CA 1
ATOM 852 C C . GLN A 1 105 ? 4.977 -9.973 -13.912 1.00 94.12 105 GLN A C 1
ATOM 854 O O . GLN A 1 105 ? 5.538 -9.594 -14.931 1.00 94.12 105 GLN A O 1
ATOM 859 N N . LYS A 1 106 ? 5.207 -11.190 -13.407 1.00 96.00 106 LYS A N 1
ATOM 860 C CA . LYS A 1 106 ? 6.157 -12.130 -14.025 1.00 96.00 106 LYS A CA 1
ATOM 861 C C . LYS A 1 106 ? 5.751 -12.537 -15.447 1.00 96.00 106 LYS A C 1
ATOM 863 O O . LYS A 1 106 ? 6.624 -12.702 -16.294 1.00 96.00 106 LYS A O 1
ATOM 868 N N . ARG A 1 107 ? 4.447 -12.647 -15.742 1.00 96.19 107 ARG A N 1
ATOM 869 C CA . ARG A 1 107 ? 3.953 -13.042 -17.078 1.00 96.19 107 ARG A CA 1
ATOM 870 C C . ARG A 1 107 ? 4.304 -12.055 -18.188 1.00 96.19 107 ARG A C 1
ATOM 872 O O . ARG A 1 107 ? 4.442 -12.481 -19.328 1.00 96.19 107 ARG A O 1
ATOM 879 N N . VAL A 1 108 ? 4.473 -10.771 -17.869 1.00 95.12 108 VAL A N 1
ATOM 880 C CA . VAL A 1 108 ? 4.829 -9.747 -18.867 1.00 95.12 108 VAL A CA 1
ATOM 881 C C . VAL A 1 108 ? 6.336 -9.633 -19.107 1.00 95.12 108 VAL A C 1
ATOM 883 O O . VAL A 1 108 ? 6.752 -8.725 -19.812 1.00 95.12 108 VAL A O 1
ATOM 886 N N . LYS A 1 109 ? 7.147 -10.539 -18.534 1.00 96.38 109 LYS A N 1
ATOM 887 C CA . LYS A 1 109 ? 8.613 -10.569 -18.676 1.00 96.38 109 LYS A CA 1
ATOM 888 C C . LYS A 1 109 ? 9.243 -9.179 -18.449 1.00 96.38 109 LYS A C 1
ATOM 890 O O . LYS A 1 109 ? 9.762 -8.590 -19.391 1.00 96.38 109 LYS A O 1
ATOM 895 N N . PRO A 1 110 ? 9.170 -8.619 -17.223 1.00 95.31 110 PRO A N 1
ATOM 896 C CA . PRO A 1 110 ? 9.530 -7.228 -16.939 1.00 95.31 110 PRO A CA 1
ATOM 897 C C . PRO A 1 110 ? 11.055 -7.039 -16.839 1.00 95.31 110 PRO A C 1
ATOM 899 O O . PRO A 1 110 ? 11.577 -6.611 -15.812 1.00 95.31 110 PRO A O 1
ATOM 902 N N . TYR A 1 111 ? 11.767 -7.422 -17.891 1.00 92.69 111 TYR A N 1
ATOM 903 C CA . TYR A 1 111 ? 13.213 -7.357 -18.047 1.00 92.69 111 TYR A CA 1
ATOM 904 C C . TYR A 1 111 ? 13.543 -7.119 -19.526 1.00 92.69 111 TYR A C 1
ATOM 906 O O . TYR A 1 111 ? 12.720 -7.373 -20.406 1.00 92.69 111 TYR A O 1
ATOM 914 N N . LEU A 1 112 ? 14.738 -6.602 -19.808 1.00 91.25 112 LEU A N 1
ATOM 915 C CA . LEU A 1 112 ? 15.150 -6.293 -21.176 1.00 91.25 112 LEU A CA 1
ATOM 916 C C . LEU A 1 112 ? 15.372 -7.582 -21.975 1.00 91.25 112 LEU A C 1
ATOM 918 O O . LEU A 1 112 ? 16.119 -8.459 -21.548 1.00 91.25 112 LEU A O 1
ATOM 922 N N . ILE A 1 113 ? 14.746 -7.668 -23.148 1.00 90.94 113 ILE A N 1
ATOM 923 C CA . ILE A 1 113 ? 14.929 -8.757 -24.111 1.00 90.94 113 ILE A CA 1
ATOM 924 C C . ILE A 1 113 ? 15.460 -8.123 -25.393 1.00 90.94 113 ILE A C 1
ATOM 926 O O . ILE A 1 113 ? 14.711 -7.461 -26.109 1.00 90.94 113 ILE A O 1
ATOM 930 N N . ASN A 1 114 ? 16.749 -8.305 -25.669 1.00 89.62 114 ASN A N 1
ATOM 931 C CA . ASN A 1 114 ? 17.375 -7.830 -26.896 1.00 89.62 114 ASN A CA 1
ATOM 932 C C . ASN A 1 114 ? 18.222 -8.968 -27.495 1.00 89.62 114 ASN A C 1
ATOM 934 O O . ASN A 1 114 ? 19.249 -9.320 -26.919 1.00 89.62 114 ASN A O 1
ATOM 938 N N . PRO A 1 115 ? 17.802 -9.562 -28.627 1.00 86.81 115 PRO A N 1
ATOM 939 C CA . PRO A 1 115 ? 18.500 -10.700 -29.226 1.00 86.81 115 PRO A CA 1
ATOM 940 C C . PRO A 1 115 ? 19.839 -10.317 -29.875 1.00 86.81 115 PRO A C 1
ATOM 942 O O . PRO A 1 115 ? 20.615 -11.202 -30.216 1.00 86.81 115 PRO A O 1
ATOM 945 N N . ASN A 1 116 ? 20.118 -9.021 -30.049 1.00 87.12 116 ASN A N 1
ATOM 946 C CA . ASN A 1 116 ? 21.311 -8.528 -30.740 1.00 87.12 116 ASN A CA 1
ATOM 947 C C . ASN A 1 116 ? 22.502 -8.270 -29.799 1.00 87.12 116 ASN A C 1
ATOM 949 O O . ASN A 1 116 ? 23.533 -7.780 -30.252 1.00 87.12 116 ASN A O 1
ATOM 953 N N . ILE A 1 117 ? 22.369 -8.554 -28.499 1.00 85.69 117 ILE A N 1
ATOM 954 C CA . ILE A 1 117 ? 23.438 -8.381 -27.506 1.00 85.69 117 ILE A CA 1
ATOM 955 C C . ILE A 1 117 ? 23.828 -9.716 -26.877 1.00 85.69 117 ILE A C 1
ATOM 957 O O . ILE A 1 117 ? 22.975 -10.529 -26.525 1.00 85.69 117 ILE A O 1
ATOM 961 N N . SER A 1 118 ? 25.137 -9.910 -26.695 1.00 85.31 118 SER A N 1
ATOM 962 C CA . SER A 1 118 ? 25.660 -10.985 -25.853 1.00 85.31 118 SER A CA 1
ATOM 963 C C . SER A 1 118 ? 25.576 -10.563 -24.390 1.00 85.31 118 SER A C 1
ATOM 965 O O . SER A 1 118 ? 26.170 -9.565 -23.987 1.00 85.31 118 SER A O 1
ATOM 967 N N . TYR A 1 119 ? 24.845 -11.334 -23.587 1.00 85.81 119 TYR A N 1
ATOM 968 C CA . TYR A 1 119 ? 24.779 -11.132 -22.138 1.00 85.81 119 TYR A CA 1
ATOM 969 C C . TYR A 1 119 ? 25.988 -11.727 -21.399 1.00 85.81 119 TYR A C 1
ATOM 971 O O . TYR A 1 119 ? 26.214 -11.381 -20.244 1.00 85.81 119 TYR A O 1
ATOM 979 N N . GLU A 1 120 ? 26.769 -12.593 -22.054 1.00 88.88 120 GLU A N 1
ATOM 980 C CA . GLU A 1 120 ? 28.021 -13.140 -21.510 1.00 88.88 120 GLU A CA 1
ATOM 981 C C . GLU A 1 120 ? 29.146 -12.098 -21.537 1.00 88.88 120 GLU A C 1
ATOM 983 O O . GLU A 1 120 ? 29.952 -12.037 -20.615 1.00 88.88 120 GLU A O 1
ATOM 988 N N . ASN A 1 121 ? 29.161 -11.246 -22.568 1.00 87.75 121 ASN A N 1
ATOM 989 C CA . ASN A 1 121 ? 30.110 -10.143 -22.729 1.00 87.75 121 ASN A CA 1
ATOM 990 C C . ASN A 1 121 ? 29.344 -8.820 -22.925 1.00 87.75 121 ASN A C 1
ATOM 992 O O . ASN A 1 121 ? 29.244 -8.329 -24.054 1.00 87.75 121 ASN A O 1
ATOM 996 N N . PRO A 1 122 ? 28.747 -8.258 -21.858 1.00 86.75 122 PRO A N 1
ATOM 997 C CA . PRO A 1 122 ? 27.876 -7.098 -21.979 1.00 86.75 122 PRO A CA 1
ATOM 998 C C . PRO A 1 122 ? 28.666 -5.837 -22.343 1.00 86.75 122 PRO A C 1
ATOM 1000 O O . PRO A 1 122 ? 29.705 -5.542 -21.754 1.00 86.75 122 PRO A O 1
ATOM 1003 N N . VAL A 1 123 ? 28.121 -5.052 -23.272 1.00 88.94 123 VAL A N 1
ATOM 1004 C CA . VAL A 1 123 ? 28.603 -3.704 -23.603 1.00 88.94 123 VAL A CA 1
ATOM 1005 C C . VAL A 1 123 ? 27.509 -2.680 -23.320 1.00 88.94 123 VAL A C 1
ATOM 1007 O O . VAL A 1 123 ? 26.325 -2.935 -23.572 1.00 88.94 123 VAL A O 1
ATOM 1010 N N . GLU A 1 124 ? 27.894 -1.520 -22.789 1.00 90.19 124 GLU A N 1
ATOM 1011 C CA . GLU A 1 124 ? 26.964 -0.418 -22.530 1.00 90.19 124 GLU A CA 1
ATOM 1012 C C . GLU A 1 124 ? 26.235 -0.006 -23.819 1.00 90.19 124 GLU A C 1
ATOM 1014 O O . GLU A 1 124 ? 26.831 0.073 -24.894 1.00 90.19 124 GLU A O 1
ATOM 1019 N N . GLN A 1 125 ? 24.925 0.227 -23.720 1.00 89.25 125 GLN A N 1
ATOM 1020 C CA . GLN A 1 125 ? 24.098 0.671 -24.841 1.00 89.25 125 GLN A CA 1
ATOM 1021 C C . GLN A 1 125 ? 23.869 2.177 -24.726 1.00 89.25 125 GLN A C 1
ATOM 1023 O O . GLN A 1 125 ? 23.352 2.651 -23.716 1.00 89.25 125 GLN A O 1
ATOM 1028 N N . ILE A 1 126 ? 24.218 2.931 -25.770 1.00 93.06 126 ILE A N 1
ATOM 1029 C CA . ILE A 1 126 ? 24.028 4.384 -25.776 1.00 93.06 126 ILE A CA 1
ATOM 1030 C C . ILE A 1 126 ? 22.536 4.703 -25.893 1.00 93.06 126 ILE A C 1
ATOM 1032 O O . ILE A 1 126 ? 21.866 4.288 -26.840 1.00 93.06 126 ILE A O 1
ATOM 1036 N N . GLN A 1 127 ? 22.035 5.497 -24.949 1.00 95.38 127 GLN A N 1
ATOM 1037 C CA . GLN A 1 127 ? 20.660 5.976 -24.922 1.00 95.38 127 GLN A CA 1
ATOM 1038 C C . GLN A 1 127 ? 20.624 7.491 -24.704 1.00 95.38 127 GLN A C 1
ATOM 1040 O O . GLN A 1 127 ? 21.230 8.026 -23.781 1.00 95.38 127 GLN A O 1
ATOM 1045 N N . THR A 1 128 ? 19.875 8.198 -25.546 1.00 98.12 128 THR A N 1
ATOM 1046 C CA . THR A 1 128 ? 19.642 9.640 -25.406 1.00 98.12 128 THR A CA 1
ATOM 1047 C C . THR A 1 128 ? 18.569 9.933 -24.348 1.00 98.12 128 THR A C 1
ATOM 1049 O O . THR A 1 128 ? 17.656 9.122 -24.156 1.00 98.12 128 THR A O 1
ATOM 1052 N N . PRO A 1 129 ? 18.564 11.130 -23.728 1.00 98.12 129 PRO A N 1
ATOM 1053 C CA . PRO A 1 129 ? 17.505 11.530 -22.796 1.00 98.12 129 PRO A CA 1
ATOM 1054 C C . PRO A 1 129 ? 16.091 11.422 -23.388 1.00 98.12 129 PRO A C 1
ATOM 1056 O O . PRO A 1 129 ? 15.160 10.985 -22.715 1.00 98.12 129 PRO A O 1
ATOM 1059 N N . LYS A 1 130 ? 15.930 11.741 -24.682 1.00 98.00 130 LYS A N 1
ATOM 1060 C CA . LYS A 1 130 ? 14.643 11.626 -25.387 1.00 98.00 130 LYS A CA 1
ATOM 1061 C C . LYS A 1 130 ? 14.166 10.175 -25.494 1.00 98.00 130 LYS A C 1
ATOM 1063 O O . LYS A 1 130 ? 12.971 9.934 -25.380 1.00 98.00 130 LYS A O 1
ATOM 1068 N N . GLN A 1 131 ? 15.076 9.218 -25.694 1.00 97.69 131 GLN A N 1
ATOM 1069 C CA . GLN A 1 131 ? 14.737 7.791 -25.718 1.00 97.69 131 GLN A CA 1
ATOM 1070 C C . GLN A 1 131 ? 14.345 7.278 -24.327 1.00 97.69 131 GLN A C 1
ATOM 1072 O O . GLN A 1 131 ? 13.402 6.500 -24.223 1.00 97.69 131 GLN A O 1
ATOM 1077 N N . LEU A 1 132 ? 15.035 7.709 -23.264 1.00 96.88 132 LEU A N 1
ATOM 1078 C CA . LEU A 1 132 ? 14.686 7.346 -21.882 1.00 96.88 132 LEU A CA 1
ATOM 1079 C C . LEU A 1 132 ? 13.295 7.854 -21.495 1.00 96.88 132 LEU A C 1
ATOM 1081 O O . LEU A 1 132 ? 12.497 7.111 -20.921 1.00 96.88 132 LEU A O 1
ATOM 1085 N N . GLN A 1 133 ? 12.975 9.092 -21.872 1.00 97.38 133 GLN A N 1
ATOM 1086 C CA . GLN A 1 133 ? 11.707 9.717 -21.506 1.00 97.38 133 GLN A CA 1
ATOM 10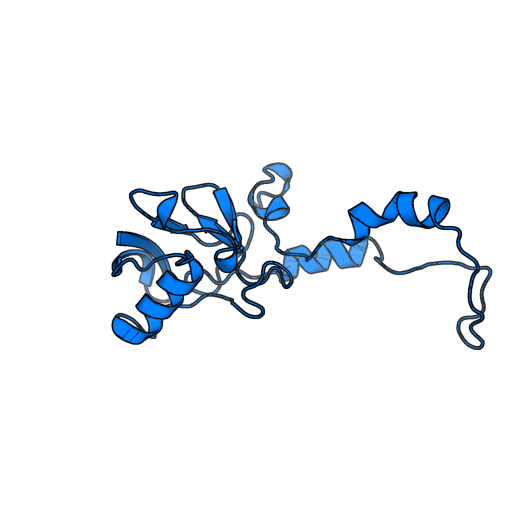87 C C . GLN A 1 133 ? 10.476 8.955 -22.024 1.00 97.38 133 GLN A C 1
ATOM 1089 O O . GLN A 1 133 ? 9.417 9.038 -21.411 1.00 97.38 133 GLN A O 1
ATOM 1094 N N . VAL A 1 134 ? 10.608 8.167 -23.100 1.00 97.94 134 VAL A N 1
ATOM 1095 C CA . VAL A 1 134 ? 9.509 7.355 -23.655 1.00 97.94 134 VAL A CA 1
ATOM 1096 C C . VAL A 1 134 ? 8.932 6.374 -22.627 1.00 97.94 134 VAL A C 1
ATOM 1098 O O . VAL A 1 134 ? 7.740 6.078 -22.682 1.00 97.94 134 VAL A O 1
ATOM 1101 N N . TYR A 1 135 ? 9.746 5.872 -21.690 1.00 96.94 135 TYR A N 1
ATOM 1102 C CA . TYR A 1 135 ? 9.293 4.904 -20.683 1.00 96.94 135 TYR A CA 1
ATOM 1103 C C . TYR A 1 135 ? 9.612 5.274 -19.233 1.00 96.94 135 TYR A C 1
ATOM 1105 O O . TYR A 1 135 ? 9.194 4.547 -18.327 1.00 96.94 135 TYR A O 1
ATOM 1113 N N . TYR A 1 136 ? 10.330 6.376 -18.995 1.00 97.75 136 TYR A N 1
ATOM 1114 C CA . TYR A 1 136 ? 10.777 6.775 -17.661 1.00 97.75 136 TYR A CA 1
ATOM 1115 C C . TYR A 1 136 ? 9.627 6.809 -16.647 1.00 97.75 136 TYR A C 1
ATOM 1117 O O . TYR A 1 136 ? 9.697 6.115 -15.633 1.00 97.75 136 TYR A O 1
ATOM 1125 N N . ASP A 1 137 ? 8.525 7.493 -16.959 1.00 96.94 137 ASP A N 1
ATOM 1126 C CA . ASP A 1 137 ? 7.387 7.626 -16.039 1.00 96.94 137 ASP A CA 1
ATOM 1127 C C . ASP A 1 137 ? 6.742 6.272 -15.699 1.00 96.94 137 ASP A C 1
ATOM 1129 O O . ASP A 1 137 ? 6.327 6.029 -14.564 1.00 96.94 137 ASP A O 1
ATOM 1133 N N . PHE A 1 138 ? 6.720 5.336 -16.655 1.00 96.19 138 PHE A N 1
ATOM 1134 C CA . PHE A 1 138 ? 6.198 3.984 -16.437 1.00 96.19 138 PHE A CA 1
ATOM 1135 C C . PHE A 1 138 ? 7.135 3.116 -15.585 1.00 96.19 138 PHE A C 1
ATOM 1137 O O . PHE A 1 138 ? 6.686 2.152 -14.958 1.00 96.19 138 PHE A O 1
ATOM 1144 N N . SER A 1 139 ? 8.423 3.465 -15.524 1.00 96.44 139 SER A N 1
ATOM 1145 C CA . SER A 1 139 ? 9.419 2.777 -14.697 1.00 96.44 139 SER A CA 1
ATOM 1146 C C . SER A 1 139 ? 9.338 3.153 -13.211 1.00 96.44 139 SER A C 1
ATOM 1148 O O . SER A 1 139 ? 9.797 2.390 -12.363 1.00 96.44 139 SER A O 1
ATOM 1150 N N . LEU A 1 140 ? 8.666 4.261 -12.872 1.00 97.00 140 LEU A N 1
ATOM 1151 C CA . LEU A 1 140 ? 8.532 4.776 -11.500 1.00 97.00 140 LEU A CA 1
ATOM 1152 C C . LEU A 1 140 ? 7.558 3.971 -10.617 1.00 97.00 140 LEU A C 1
ATOM 1154 O O . LEU A 1 140 ? 7.281 4.338 -9.474 1.00 97.00 140 LEU A O 1
ATOM 1158 N N . CYS A 1 141 ? 7.002 2.870 -11.124 1.00 97.38 141 CYS A N 1
ATOM 1159 C CA . CYS A 1 141 ? 6.063 2.039 -10.382 1.00 97.38 141 CYS A CA 1
ATOM 1160 C C . CYS A 1 141 ? 6.725 1.360 -9.170 1.00 97.38 141 CYS A C 1
ATOM 1162 O O . CYS A 1 141 ? 7.468 0.389 -9.299 1.00 97.38 141 CYS A O 1
ATOM 1164 N N . ILE A 1 142 ? 6.325 1.782 -7.970 1.00 97.75 142 ILE A N 1
ATOM 1165 C CA . ILE A 1 142 ? 6.779 1.221 -6.683 1.00 97.75 142 ILE A CA 1
ATOM 1166 C C . ILE A 1 142 ? 6.059 -0.073 -6.267 1.00 97.75 142 ILE A C 1
ATOM 1168 O O . ILE A 1 142 ? 6.190 -0.535 -5.137 1.00 97.75 142 ILE A O 1
ATOM 1172 N N . LYS A 1 143 ? 5.224 -0.635 -7.149 1.00 97.31 143 LYS A N 1
ATOM 1173 C CA . LYS A 1 143 ? 4.498 -1.901 -6.929 1.00 97.31 143 LYS A CA 1
ATOM 1174 C C . LYS A 1 143 ? 3.644 -1.932 -5.645 1.00 97.31 143 LYS A C 1
ATOM 1176 O O . LYS A 1 143 ? 3.451 -2.987 -5.051 1.00 97.31 143 LYS A O 1
ATOM 1181 N N . CYS A 1 144 ? 3.062 -0.794 -5.252 1.00 97.81 144 CYS A N 1
ATOM 1182 C CA . CYS A 1 144 ? 2.266 -0.666 -4.022 1.00 97.81 144 CYS A CA 1
ATOM 1183 C C . CYS A 1 144 ? 0.901 -1.381 -4.044 1.00 97.81 144 CYS A C 1
ATOM 1185 O O . CYS A 1 144 ? 0.251 -1.494 -3.011 1.00 97.81 144 CYS A O 1
ATOM 1187 N N . GLY A 1 145 ? 0.415 -1.818 -5.210 1.00 96.75 145 GLY A N 1
ATOM 1188 C CA . GLY A 1 145 ? -0.869 -2.517 -5.337 1.00 96.75 145 GLY A CA 1
ATOM 1189 C C . GLY A 1 145 ? -2.123 -1.631 -5.257 1.00 96.75 145 GLY A C 1
ATOM 1190 O O . GLY A 1 145 ? -3.227 -2.140 -5.428 1.00 96.75 145 GLY A O 1
ATOM 1191 N N . ALA A 1 146 ? -1.999 -0.311 -5.070 1.00 97.31 146 ALA A N 1
ATOM 1192 C CA . ALA A 1 146 ? -3.153 0.593 -4.969 1.00 97.31 146 ALA A CA 1
ATOM 1193 C C . ALA A 1 146 ? -4.032 0.600 -6.237 1.00 97.31 146 ALA A C 1
ATOM 1195 O O . ALA A 1 146 ? -5.257 0.545 -6.140 1.00 97.31 146 ALA A O 1
ATOM 1196 N N . CYS A 1 147 ? -3.415 0.608 -7.425 1.00 96.25 147 CYS A N 1
ATOM 1197 C CA . CYS A 1 147 ? -4.136 0.520 -8.700 1.00 96.25 147 CYS A CA 1
ATOM 1198 C C . CYS A 1 147 ? -4.866 -0.821 -8.866 1.00 96.25 147 CYS A C 1
ATOM 1200 O O . CYS A 1 147 ? -5.963 -0.867 -9.411 1.00 96.25 147 CYS A O 1
ATOM 1202 N N . TYR A 1 148 ? -4.285 -1.903 -8.349 1.00 95.50 148 TYR A N 1
ATOM 1203 C CA . TYR A 1 148 ? -4.889 -3.230 -8.377 1.00 95.50 148 TYR A CA 1
ATOM 1204 C C . TYR A 1 148 ? -6.101 -3.309 -7.442 1.00 95.50 148 TYR A C 1
ATOM 1206 O O . TYR A 1 148 ? -7.134 -3.849 -7.823 1.00 95.50 148 TYR A O 1
ATOM 1214 N N . SER A 1 149 ? -6.003 -2.694 -6.259 1.00 96.38 149 SER A N 1
ATOM 1215 C CA . SER A 1 149 ? -7.089 -2.638 -5.277 1.00 96.38 149 SER A CA 1
ATOM 1216 C C . SER A 1 149 ? -8.321 -1.883 -5.767 1.00 96.38 149 SER A C 1
ATOM 1218 O O . SER A 1 149 ? -9.425 -2.242 -5.387 1.00 96.38 149 SER A O 1
ATOM 1220 N N . VAL A 1 150 ? -8.161 -0.822 -6.562 1.00 95.38 150 VAL A N 1
ATOM 1221 C CA . VAL A 1 150 ? -9.310 -0.030 -7.044 1.00 95.38 150 VAL A CA 1
ATOM 1222 C C . VAL A 1 150 ? -9.907 -0.576 -8.344 1.00 95.38 150 VAL A C 1
ATOM 1224 O O . VAL A 1 150 ? -11.005 -0.189 -8.726 1.00 95.38 150 VAL A O 1
ATOM 1227 N N . CYS A 1 151 ? -9.187 -1.448 -9.053 1.00 94.38 151 CYS A N 1
ATOM 1228 C CA . CYS A 1 151 ? -9.578 -1.887 -10.386 1.00 94.38 151 CYS A CA 1
ATOM 1229 C C . CYS A 1 151 ? -10.709 -2.931 -10.325 1.00 94.38 151 CYS A C 1
ATOM 1231 O O . CYS A 1 151 ? -10.461 -4.048 -9.864 1.00 94.38 151 CYS A O 1
ATOM 1233 N N . PRO A 1 152 ? -11.915 -2.643 -10.852 1.00 92.38 152 PRO A N 1
ATOM 1234 C CA . PRO A 1 152 ? -13.021 -3.603 -10.846 1.00 92.38 152 PRO A CA 1
ATOM 1235 C C . PRO A 1 152 ? -12.735 -4.823 -11.728 1.00 92.38 152 PRO A C 1
ATOM 1237 O O . PRO A 1 152 ? -13.133 -5.927 -11.391 1.00 92.38 152 PRO A O 1
ATOM 1240 N N . ALA A 1 153 ? -11.961 -4.670 -12.807 1.00 91.25 153 ALA A N 1
ATOM 1241 C CA . ALA A 1 153 ? -11.532 -5.799 -13.640 1.00 91.25 153 ALA A CA 1
ATOM 1242 C C . ALA A 1 153 ? -10.519 -6.723 -12.935 1.00 91.25 153 ALA A C 1
ATOM 1244 O O . ALA A 1 153 ? -10.247 -7.828 -13.399 1.00 91.25 153 ALA A O 1
ATOM 1245 N N . SER A 1 154 ? -9.919 -6.263 -11.832 1.00 87.25 154 SER A N 1
ATOM 1246 C CA . SER A 1 154 ? -9.061 -7.087 -10.976 1.00 87.25 154 SER A CA 1
ATOM 1247 C C . SER A 1 154 ? -9.811 -7.683 -9.791 1.00 87.25 154 SER A C 1
ATOM 1249 O O . SER A 1 154 ? -9.174 -8.407 -9.027 1.00 87.25 154 SER A O 1
ATOM 1251 N N . ALA A 1 155 ? -11.114 -7.408 -9.647 1.00 81.38 155 ALA A N 1
ATOM 1252 C CA . ALA A 1 155 ? -11.947 -8.052 -8.647 1.00 81.38 155 ALA A CA 1
ATOM 1253 C C . ALA A 1 155 ? -11.921 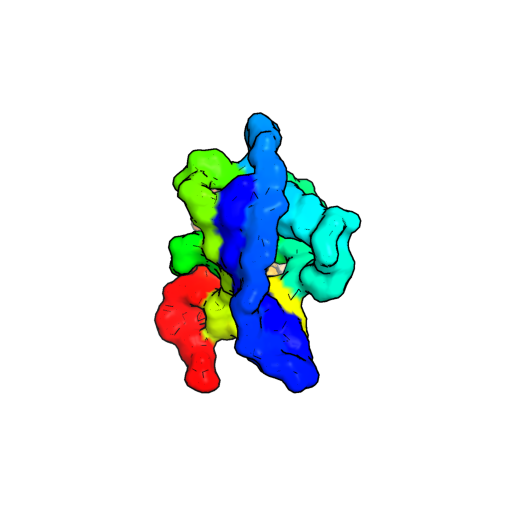-9.559 -8.885 1.00 81.38 155 ALA A C 1
ATOM 1255 O O . ALA A 1 155 ? -12.442 -10.072 -9.873 1.00 81.38 155 ALA A O 1
ATOM 1256 N N . THR A 1 156 ? -11.215 -10.254 -8.005 1.00 62.56 156 THR A N 1
ATOM 1257 C CA . THR A 1 156 ? -11.258 -11.704 -7.912 1.00 62.56 156 THR A CA 1
ATOM 1258 C C . THR A 1 156 ? -12.662 -12.074 -7.439 1.00 62.56 156 THR A C 1
ATOM 1260 O O . THR A 1 156 ? -13.085 -11.582 -6.392 1.00 62.56 156 THR A O 1
ATOM 1263 N N . LEU A 1 157 ? -13.382 -12.873 -8.234 1.00 47.56 157 LEU A N 1
ATOM 1264 C CA . LEU A 1 157 ? -14.528 -13.650 -7.752 1.00 47.56 157 LEU A CA 1
ATOM 1265 C C . LEU A 1 157 ? -14.054 -14.658 -6.699 1.00 47.56 157 LEU A C 1
ATOM 1267 O O . LEU A 1 157 ? -12.925 -15.178 -6.873 1.00 47.56 157 LEU A O 1
#

Secondary structure (DSSP, 8-state):
-EEEEEEEETTTEEEEEEEE----TT-BHHHHHHHHHHHT-TT-----S-SSSSS-TTEEEETTEEEEGGG-BGGG-SEEEEEPPTTS-EEETTEE--HHHHHHHHHT--S---TTS-SSS--PPP--HHHHHHHHHHHT----SHHHHH-GGG---